Protein AF-A0A2W0A5F1-F1 (afdb_monomer)

Solvent-accessible surface area (backbone atoms only — not comparable to full-atom values): 10431 Å² total; per-residue (Å²): 134,85,87,89,85,78,88,82,83,89,86,82,87,78,82,88,78,88,83,88,77,89,89,82,90,82,82,82,88,82,78,77,85,71,74,79,72,68,76,68,81,79,73,68,88,69,70,81,72,92,57,71,93,71,81,79,64,92,87,72,54,78,44,79,46,75,44,85,76,46,40,54,72,59,46,49,51,53,51,50,53,53,40,72,78,37,83,85,40,39,35,40,36,36,44,32,67,64,31,64,32,66,27,69,85,61,48,44,72,43,50,54,34,28,34,40,36,27,56,62,14,32,41,29,35,70,38,47,82,33,73,62,33,51,30,33,40,43,68,78,50,49,72,65,45,81,42,75,44,45,79,40,46,54,78,20,87,49,51,57,69,38,70,57,117

Foldseek 3Di:
DDDDDDDDDDDDDDDDDDDDDDDDPPPPPPPDPPPPPVVPPPPCPDDPPPDPPDDDPPPADEAEAEDPDLELVVQLVSVVVSCVVPVPHAYEYEYDAQREYEDEADAREAAANYAYDDNQYEDEYPAQPDEEANYEYDAPHYDYHYDDYHYYDNNHPYHNYYYDD

Radius of gyration: 40.27 Å; Cα contacts (8 Å, |Δi|>4): 254; chains: 1; bounding box: 36×110×69 Å

Sequence (165 aa):
MRKFAGAMEQFHSGYIGLRSVSILTMAFALLAATAYAKQGAVRALYTVPNMAFVEQPSGETVITVNDTSGSIATLQTEINNARNANPGNVIVIHLLRGAIYTVSDASLTLSSHECLVAEGAIFQAANSSITVPLITIASGSTNVSVAGGTFDGQGANIQAIYAPS

Mean predicted aligned error: 15.06 Å

Structure (mmCIF, N/CA/C/O backbone):
data_AF-A0A2W0A5F1-F1
#
_entry.id   AF-A0A2W0A5F1-F1
#
loop_
_atom_site.group_PDB
_atom_site.id
_atom_site.type_symbol
_atom_site.label_atom_id
_atom_site.label_alt_id
_atom_site.label_comp_id
_atom_site.label_asym_id
_atom_site.label_entity_id
_atom_site.label_seq_id
_atom_site.pdbx_PDB_ins_code
_atom_site.Cartn_x
_atom_site.Cartn_y
_atom_site.Cartn_z
_atom_site.occupancy
_atom_site.B_iso_or_equiv
_atom_site.auth_seq_id
_atom_site.auth_comp_id
_atom_site.auth_asym_id
_atom_site.auth_atom_id
_atom_site.pdbx_PDB_model_num
ATOM 1 N N . MET A 1 1 ? -7.082 -92.887 -0.732 1.00 41.69 1 MET A N 1
ATOM 2 C CA . MET A 1 1 ? -6.928 -94.283 -0.264 1.00 41.69 1 MET A CA 1
ATOM 3 C C . MET A 1 1 ? -6.902 -94.284 1.262 1.00 41.69 1 MET A C 1
ATOM 5 O O . MET A 1 1 ? -6.118 -93.520 1.792 1.00 41.69 1 MET A O 1
ATOM 9 N N . ARG A 1 2 ? -7.752 -95.120 1.894 1.00 43.00 2 ARG A N 1
ATOM 10 C CA . ARG A 1 2 ? -7.635 -95.768 3.234 1.00 43.00 2 ARG A CA 1
ATOM 11 C C . ARG A 1 2 ? -7.338 -94.841 4.443 1.00 43.00 2 ARG A C 1
ATOM 13 O O . ARG A 1 2 ? -6.259 -94.288 4.517 1.00 43.00 2 ARG A O 1
ATOM 20 N N . LYS A 1 3 ? -8.274 -94.520 5.352 1.00 39.41 3 LYS A N 1
ATOM 21 C CA . LYS A 1 3 ? -9.056 -95.335 6.325 1.00 39.41 3 LYS A CA 1
ATOM 22 C C . LYS A 1 3 ? -8.195 -95.908 7.475 1.00 39.41 3 LYS A C 1
ATOM 24 O O . LYS A 1 3 ? -7.168 -96.510 7.187 1.00 39.41 3 LYS A O 1
ATOM 29 N N . PHE A 1 4 ? -8.753 -95.813 8.697 1.00 40.62 4 PHE A N 1
ATOM 30 C CA . PHE A 1 4 ? -8.398 -96.443 9.996 1.00 40.62 4 PHE A CA 1
ATOM 31 C C . PHE A 1 4 ? -7.372 -95.700 10.879 1.00 40.62 4 PHE A C 1
ATOM 33 O O . PHE A 1 4 ? -6.414 -95.167 10.348 1.00 40.62 4 PHE A O 1
ATOM 40 N N . ALA A 1 5 ? -7.433 -95.673 12.218 1.00 41.44 5 ALA A N 1
ATOM 41 C CA . ALA A 1 5 ? -8.421 -96.006 13.263 1.00 41.44 5 ALA A CA 1
ATOM 42 C C . ALA A 1 5 ? -7.752 -95.775 14.645 1.00 41.44 5 ALA A C 1
ATOM 44 O O . ALA A 1 5 ? -6.527 -95.741 14.714 1.00 41.44 5 ALA A O 1
ATOM 45 N N . GLY A 1 6 ? -8.554 -95.715 15.719 1.00 42.12 6 GLY A N 1
ATOM 46 C CA . GLY A 1 6 ? -8.140 -95.852 17.133 1.00 42.12 6 GLY A CA 1
ATOM 47 C C . GLY A 1 6 ? -8.439 -94.586 17.953 1.00 42.12 6 GLY A C 1
ATOM 48 O O . GLY A 1 6 ? -7.746 -93.599 17.759 1.00 42.12 6 GLY A O 1
ATOM 49 N N . ALA A 1 7 ? -9.475 -94.433 18.798 1.00 39.88 7 ALA A N 1
ATOM 50 C CA . ALA A 1 7 ? -10.151 -95.344 19.746 1.00 39.88 7 ALA A CA 1
ATOM 51 C C . ALA A 1 7 ? -9.135 -96.031 20.683 1.00 39.88 7 ALA A C 1
ATOM 53 O O . ALA A 1 7 ? -8.162 -96.573 20.181 1.00 39.88 7 ALA A O 1
ATOM 54 N N . MET A 1 8 ? -9.250 -96.105 22.010 1.00 36.47 8 MET A N 1
ATOM 55 C CA . MET A 1 8 ? -10.253 -95.781 23.035 1.00 36.47 8 MET A CA 1
ATOM 56 C C . MET A 1 8 ? -9.566 -96.085 24.401 1.00 36.47 8 MET A C 1
ATOM 58 O O . MET A 1 8 ? -8.431 -96.545 24.404 1.00 36.47 8 MET A O 1
ATOM 62 N N . GLU A 1 9 ? -10.285 -95.895 25.513 1.00 39.72 9 GLU A N 1
ATOM 63 C CA . GLU A 1 9 ? -9.985 -96.287 26.914 1.00 39.72 9 GLU A CA 1
ATOM 64 C C . GLU A 1 9 ? -9.225 -95.240 27.744 1.00 39.72 9 GLU A C 1
ATOM 66 O O . GLU A 1 9 ? -8.064 -94.938 27.509 1.00 39.72 9 GLU A O 1
ATOM 71 N N . GLN A 1 10 ? -9.898 -94.473 28.615 1.00 42.69 10 GLN A N 1
ATOM 72 C CA . GLN A 1 10 ? -10.491 -94.846 29.917 1.00 42.69 10 GLN A CA 1
ATOM 73 C C . GLN A 1 10 ? -9.513 -95.566 30.850 1.00 42.69 10 GLN A C 1
ATOM 75 O O . GLN A 1 10 ? -9.202 -96.718 30.610 1.00 42.69 10 GLN A O 1
ATOM 80 N N . PHE A 1 11 ? -9.184 -94.950 31.990 1.00 39.88 11 PHE A N 1
ATOM 81 C CA . PHE A 1 11 ? -9.330 -95.629 33.280 1.00 39.88 11 PHE A CA 1
ATOM 82 C C . PHE A 1 11 ? -9.523 -94.620 34.420 1.00 39.88 11 PHE A C 1
ATOM 84 O O . PHE A 1 11 ? -8.877 -93.578 34.497 1.00 39.88 11 PHE A O 1
ATOM 91 N N . HIS A 1 12 ? -10.508 -94.954 35.246 1.00 38.81 12 HIS A N 1
ATOM 92 C CA . HIS A 1 12 ? -11.002 -94.267 36.432 1.00 38.81 12 HIS A CA 1
ATOM 93 C C . HIS A 1 12 ? -10.091 -94.465 37.654 1.00 38.81 12 HIS A C 1
ATOM 95 O O . HIS A 1 12 ? -9.294 -95.399 37.689 1.00 38.81 12 HIS A O 1
ATOM 101 N N . SER A 1 13 ? -10.439 -93.727 38.719 1.00 38.72 13 SER A N 1
ATOM 102 C CA . SER A 1 13 ? -10.221 -94.072 40.138 1.00 38.72 13 SER A CA 1
ATOM 103 C C . SER A 1 13 ? -8.870 -93.627 40.697 1.00 38.72 13 SER A C 1
ATOM 105 O O . SER A 1 13 ? -7.840 -93.830 40.079 1.00 38.72 13 SER A O 1
ATOM 107 N N . GLY A 1 14 ? -8.746 -93.019 41.869 1.00 39.53 14 GLY A N 1
ATOM 108 C CA . GLY A 1 14 ? -9.660 -92.697 42.956 1.00 39.53 14 GLY A CA 1
ATOM 109 C C . GLY A 1 14 ? -8.851 -91.823 43.931 1.00 39.53 14 GLY A C 1
ATOM 110 O O . GLY A 1 14 ? -7.631 -91.903 43.975 1.00 39.53 14 GLY A O 1
ATOM 111 N N . TYR A 1 15 ? -9.485 -90.829 44.544 1.00 42.62 15 TYR A N 1
ATOM 112 C CA . TYR A 1 15 ? -9.820 -90.836 45.972 1.00 42.62 15 TYR A CA 1
ATOM 113 C C . TYR A 1 15 ? -8.665 -90.568 46.958 1.00 42.62 15 TYR A C 1
ATOM 115 O O . TYR A 1 15 ? -7.728 -91.344 47.056 1.00 42.62 15 TYR A O 1
ATOM 123 N N . ILE A 1 16 ? -8.919 -89.556 47.808 1.00 44.84 16 ILE A N 1
ATOM 124 C CA . ILE A 1 16 ? -8.487 -89.428 49.218 1.00 44.84 16 ILE A CA 1
ATOM 125 C C . ILE A 1 16 ? -6.979 -89.156 49.369 1.00 44.84 16 ILE A C 1
ATOM 127 O O . ILE A 1 16 ? -6.145 -89.935 48.957 1.00 44.84 16 ILE A O 1
ATOM 131 N N . GLY A 1 17 ? -6.496 -88.092 49.989 1.00 37.50 17 GLY A N 1
ATOM 132 C CA . GLY A 1 17 ? -7.069 -87.199 50.971 1.00 37.50 17 GLY A CA 1
ATOM 133 C C . GLY A 1 17 ? -5.921 -86.695 51.852 1.00 37.50 17 GLY A C 1
ATOM 134 O O . GLY A 1 17 ? -4.921 -87.374 52.037 1.00 37.50 17 GLY A O 1
ATOM 135 N N . LEU A 1 18 ? -6.127 -85.510 52.417 1.00 40.75 18 LEU A N 1
ATOM 136 C CA . LEU A 1 18 ? -5.682 -85.130 53.754 1.00 40.75 18 LEU A CA 1
ATOM 137 C C . LEU A 1 18 ? -4.166 -85.139 54.097 1.00 40.75 18 LEU A C 1
ATOM 139 O O . LEU A 1 18 ? -3.581 -86.152 54.455 1.00 40.75 18 LEU A O 1
ATOM 143 N N . ARG A 1 19 ? -3.701 -83.900 54.309 1.00 42.66 19 ARG A N 1
ATOM 144 C CA . ARG A 1 19 ? -2.822 -83.414 55.394 1.00 42.66 19 ARG A CA 1
ATOM 145 C C . ARG A 1 19 ? -1.326 -83.260 55.112 1.00 42.66 19 ARG A C 1
ATOM 147 O O . ARG A 1 19 ? -0.623 -84.206 54.796 1.00 42.66 19 ARG A O 1
ATOM 154 N N . SER A 1 20 ? -0.884 -82.057 55.495 1.00 44.84 20 SER A N 1
ATOM 155 C CA . SER A 1 20 ? 0.442 -81.719 56.025 1.00 44.84 20 SER A CA 1
ATOM 156 C C . SER A 1 20 ? 1.536 -81.466 54.991 1.00 44.84 20 SER A C 1
ATOM 158 O O . SER A 1 20 ? 1.657 -82.195 54.027 1.00 44.84 20 SER A O 1
ATOM 160 N N . VAL A 1 21 ? 2.424 -80.486 55.119 1.00 45.78 21 VAL A N 1
ATOM 161 C CA . VAL A 1 21 ? 2.659 -79.390 56.069 1.00 45.78 21 VAL A CA 1
ATOM 162 C C . VAL A 1 21 ? 3.680 -78.491 55.341 1.00 45.78 21 VAL A C 1
ATOM 164 O O . VAL A 1 21 ? 4.517 -78.993 54.600 1.00 45.78 21 VAL A O 1
ATOM 167 N N . SER A 1 22 ? 3.558 -77.180 55.531 1.00 50.31 22 SER A N 1
ATOM 168 C CA . SER A 1 22 ? 4.592 -76.134 55.520 1.00 50.31 22 SER A CA 1
ATOM 169 C C . SER A 1 22 ? 5.974 -76.417 54.898 1.00 50.31 22 SER A C 1
ATOM 171 O O . SER A 1 22 ? 6.671 -77.323 55.334 1.00 50.31 22 SER A O 1
ATOM 173 N N . ILE A 1 23 ? 6.402 -75.498 54.016 1.00 47.84 23 ILE A N 1
ATOM 174 C CA . ILE A 1 23 ? 7.772 -75.016 53.693 1.00 47.84 23 ILE A CA 1
ATOM 175 C C . ILE A 1 23 ? 7.891 -74.842 52.168 1.00 47.84 23 ILE A C 1
ATOM 177 O O . ILE A 1 23 ? 8.486 -75.650 51.468 1.00 47.84 23 ILE A O 1
ATOM 181 N N . LEU A 1 24 ? 7.307 -73.762 51.639 1.00 38.72 24 LEU A N 1
ATOM 182 C CA . LEU A 1 24 ? 7.824 -73.099 50.430 1.00 38.72 24 LEU A CA 1
ATOM 183 C C . LEU A 1 24 ? 7.332 -71.643 50.343 1.00 38.72 24 LEU A C 1
ATOM 185 O O . LEU A 1 24 ? 6.972 -71.131 49.291 1.00 38.72 24 LEU A O 1
ATOM 189 N N . THR A 1 25 ? 7.284 -70.964 51.486 1.00 46.81 25 THR A N 1
ATOM 190 C CA . THR A 1 25 ? 6.784 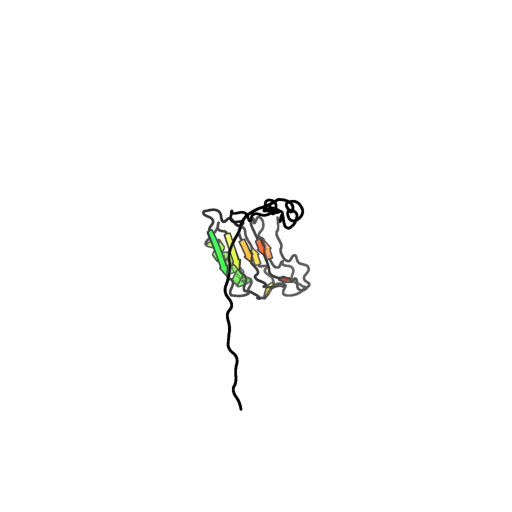-69.592 51.656 1.00 46.81 25 THR A CA 1
ATOM 191 C C . THR A 1 25 ? 7.912 -68.552 51.637 1.00 46.81 25 THR A C 1
ATOM 193 O O . THR A 1 25 ? 7.865 -67.589 52.396 1.00 46.81 25 THR A O 1
ATOM 196 N N . MET A 1 26 ? 8.963 -68.721 50.817 1.00 47.50 26 MET A N 1
ATOM 197 C CA . MET A 1 26 ? 10.095 -67.773 50.867 1.00 47.50 26 MET A CA 1
ATOM 198 C C . MET A 1 26 ? 10.933 -67.580 49.589 1.00 47.50 26 MET A C 1
ATOM 200 O O . MET A 1 26 ? 12.058 -67.103 49.682 1.00 47.50 26 MET A O 1
ATOM 204 N N . ALA A 1 27 ? 10.424 -67.901 48.391 1.00 46.25 27 ALA A N 1
ATOM 205 C CA . ALA A 1 27 ? 11.183 -67.659 47.148 1.00 46.25 27 ALA A CA 1
ATOM 206 C C . ALA A 1 27 ? 10.331 -67.362 45.897 1.00 46.25 27 ALA A C 1
ATOM 208 O O . ALA A 1 27 ? 10.780 -67.576 44.777 1.00 46.25 27 ALA A O 1
ATOM 209 N N . PHE A 1 28 ? 9.106 -66.856 46.064 1.00 42.34 28 PHE A N 1
ATOM 210 C CA . PHE A 1 28 ? 8.275 -66.371 44.946 1.00 42.34 28 PHE A CA 1
ATOM 211 C C . PHE A 1 28 ? 7.586 -65.032 45.264 1.00 42.34 28 PHE A C 1
ATOM 213 O O . PHE A 1 28 ? 6.529 -64.713 44.736 1.00 42.34 28 PHE A O 1
ATOM 220 N N . ALA A 1 29 ? 8.194 -64.236 46.149 1.00 45.91 29 ALA A N 1
ATOM 221 C CA . ALA A 1 29 ? 7.729 -62.897 46.524 1.00 45.91 29 ALA A CA 1
ATOM 222 C C . ALA A 1 29 ? 8.574 -61.773 45.888 1.00 45.91 29 ALA A C 1
ATOM 224 O O . ALA A 1 29 ? 8.565 -60.646 46.373 1.00 45.91 29 ALA A O 1
ATOM 225 N N . LEU A 1 30 ? 9.336 -62.077 44.829 1.00 47.16 30 LEU A N 1
ATOM 226 C CA . LEU A 1 30 ? 10.278 -61.136 44.211 1.00 47.16 30 LEU A CA 1
ATOM 227 C C . LEU A 1 30 ? 10.181 -61.063 42.680 1.00 47.16 30 LEU A C 1
ATOM 229 O O . LEU A 1 30 ? 11.166 -60.763 42.012 1.00 47.16 30 LEU A O 1
ATOM 233 N N . LEU A 1 31 ? 9.003 -61.316 42.104 1.00 46.25 31 LEU A N 1
ATOM 234 C CA . LEU A 1 31 ? 8.738 -60.951 40.714 1.00 46.25 31 LEU A CA 1
ATOM 235 C C . LEU A 1 31 ? 7.537 -60.012 40.627 1.00 46.25 31 LEU A C 1
ATOM 237 O O . LEU A 1 31 ? 6.416 -60.368 40.973 1.00 46.25 31 LEU A O 1
ATOM 241 N N . ALA A 1 32 ? 7.831 -58.827 40.096 1.00 49.28 32 ALA A N 1
ATOM 242 C CA . ALA A 1 32 ? 6.896 -57.834 39.592 1.00 49.28 32 ALA A CA 1
ATOM 243 C C . ALA A 1 32 ? 6.089 -57.051 40.639 1.00 49.28 32 ALA A C 1
ATOM 245 O O . ALA A 1 32 ? 4.894 -56.820 40.484 1.00 49.28 32 ALA A O 1
ATOM 246 N N . ALA A 1 33 ? 6.785 -56.462 41.615 1.00 46.28 33 ALA A N 1
ATOM 247 C CA . ALA A 1 33 ? 6.433 -55.095 41.987 1.00 46.28 33 ALA A CA 1
ATOM 248 C C . ALA A 1 33 ? 6.722 -54.200 40.769 1.00 46.28 33 ALA A C 1
ATOM 250 O O . ALA A 1 33 ? 7.795 -53.610 40.650 1.00 46.28 33 ALA A O 1
ATOM 251 N N . THR A 1 34 ? 5.796 -54.143 39.809 1.00 51.28 34 THR A N 1
ATOM 252 C CA . THR A 1 34 ? 5.788 -53.056 38.834 1.00 51.28 34 THR A CA 1
ATOM 253 C C . THR A 1 34 ? 5.531 -51.796 39.636 1.00 51.28 34 THR A C 1
ATOM 255 O O . THR A 1 34 ? 4.399 -51.513 40.034 1.00 51.28 34 THR A O 1
ATOM 258 N N . ALA A 1 35 ? 6.606 -51.077 39.945 1.00 49.38 35 ALA A N 1
ATOM 259 C CA . ALA A 1 35 ? 6.515 -49.717 40.411 1.00 49.38 35 ALA A CA 1
ATOM 260 C C . ALA A 1 35 ? 5.647 -48.968 39.396 1.00 49.38 35 ALA A C 1
ATOM 262 O O . ALA A 1 35 ? 6.064 -48.722 38.265 1.00 49.38 35 ALA A O 1
ATOM 263 N N . TYR A 1 36 ? 4.424 -48.623 39.795 1.00 46.88 36 TYR A N 1
ATOM 264 C CA . TYR A 1 36 ? 3.717 -47.516 39.182 1.00 46.88 36 TYR A CA 1
ATOM 265 C C . TYR A 1 36 ? 4.550 -46.281 39.508 1.00 46.88 36 TYR A C 1
ATOM 267 O O . TYR A 1 36 ? 4.320 -45.596 40.505 1.00 46.88 36 TYR A O 1
ATOM 275 N N . ALA A 1 37 ? 5.559 -46.009 38.684 1.00 45.22 37 ALA A N 1
ATOM 276 C CA . ALA A 1 37 ? 6.058 -44.665 38.542 1.00 45.22 37 ALA A CA 1
ATOM 277 C C . ALA A 1 37 ? 4.863 -43.869 38.015 1.00 45.22 37 ALA A C 1
ATOM 279 O O . ALA A 1 37 ? 4.587 -43.851 36.818 1.00 45.22 37 ALA A O 1
ATOM 280 N N . LYS A 1 38 ? 4.082 -43.277 38.929 1.00 44.09 38 LYS A N 1
ATOM 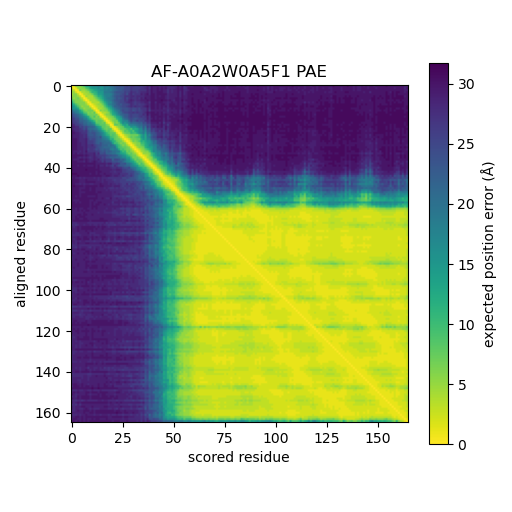281 C CA . LYS A 1 38 ? 3.204 -42.166 38.579 1.00 44.09 38 LYS A CA 1
ATOM 282 C C . LYS A 1 38 ? 4.111 -41.195 37.847 1.00 44.09 38 LYS A C 1
ATOM 284 O O . LYS A 1 38 ? 5.018 -40.639 38.464 1.00 44.09 38 LYS A O 1
ATOM 289 N N . GLN A 1 39 ? 3.908 -41.062 36.540 1.00 49.00 39 GLN A N 1
ATOM 290 C CA . GLN A 1 39 ? 4.516 -40.007 35.754 1.00 49.00 39 GLN A CA 1
ATOM 291 C C . GLN A 1 39 ? 4.228 -38.722 36.526 1.00 49.00 39 GLN A C 1
ATOM 293 O O . GLN A 1 39 ? 3.063 -38.366 36.720 1.00 49.00 39 GLN A O 1
ATOM 298 N N . GLY A 1 40 ? 5.280 -38.156 37.132 1.00 57.25 40 GLY A N 1
ATOM 299 C CA . GLY A 1 40 ? 5.166 -36.992 38.000 1.00 57.25 40 GLY A CA 1
ATOM 300 C C . GLY A 1 40 ? 4.337 -35.948 37.275 1.00 57.25 40 GLY A C 1
ATOM 301 O O . GLY A 1 40 ? 4.481 -35.837 36.058 1.00 57.25 40 GLY A O 1
ATOM 302 N N . ALA A 1 41 ? 3.430 -35.285 38.005 1.00 58.03 41 ALA A N 1
ATOM 303 C CA . ALA A 1 41 ? 2.480 -34.312 37.474 1.00 58.03 41 ALA A CA 1
ATOM 304 C C . ALA A 1 41 ? 3.093 -33.599 36.269 1.00 58.03 41 ALA A C 1
ATOM 306 O O . ALA A 1 41 ? 4.074 -32.869 36.438 1.00 58.03 41 ALA A O 1
ATOM 307 N N . VAL A 1 42 ? 2.586 -33.914 35.069 1.00 57.84 42 VAL A N 1
ATOM 308 C CA . VAL A 1 42 ? 3.037 -33.303 33.822 1.00 57.84 42 VAL A CA 1
ATOM 309 C C . VAL A 1 42 ? 2.813 -31.819 34.031 1.00 57.84 42 VAL A C 1
ATOM 311 O O . VAL A 1 42 ? 1.684 -31.337 33.970 1.00 57.84 42 VAL A O 1
ATOM 314 N N . ARG A 1 43 ? 3.874 -31.103 34.409 1.00 58.16 43 ARG A N 1
ATOM 315 C CA . ARG A 1 43 ? 3.831 -29.658 34.501 1.00 58.16 43 ARG A CA 1
ATOM 316 C C . ARG A 1 43 ? 3.563 -29.228 33.075 1.00 58.16 43 ARG A C 1
ATOM 318 O O . ARG A 1 43 ? 4.432 -29.373 32.221 1.00 58.16 43 ARG A O 1
ATOM 325 N N . ALA A 1 44 ? 2.343 -28.777 32.811 1.00 63.56 44 ALA A N 1
ATOM 326 C CA . ALA A 1 44 ? 2.034 -28.033 31.611 1.00 63.56 44 ALA A CA 1
ATOM 327 C C . ALA A 1 44 ? 2.871 -26.751 31.690 1.00 63.56 44 ALA A C 1
ATOM 329 O O . ALA A 1 44 ? 2.428 -25.733 32.209 1.00 63.56 44 ALA A O 1
ATOM 330 N N . LEU A 1 45 ? 4.137 -26.840 31.267 1.00 66.50 45 LEU A N 1
ATOM 331 C CA . LEU A 1 45 ? 5.066 -25.711 31.201 1.00 66.50 45 LEU A CA 1
ATOM 332 C C . LEU A 1 45 ? 4.581 -24.670 30.184 1.00 66.50 45 LEU A C 1
ATOM 334 O O . LEU A 1 45 ? 5.064 -23.545 30.173 1.00 66.50 45 LEU A O 1
ATOM 338 N N . TYR A 1 46 ? 3.594 -25.046 29.371 1.00 65.38 46 TYR A N 1
ATOM 339 C CA . TYR A 1 46 ? 2.864 -24.170 28.488 1.00 65.38 46 TYR A CA 1
ATOM 340 C C . TYR A 1 46 ? 1.382 -24.553 28.521 1.00 65.38 46 TYR A C 1
ATOM 342 O O . TYR A 1 46 ? 1.006 -25.657 28.126 1.00 65.38 46 TYR A O 1
ATOM 350 N N . THR A 1 47 ? 0.540 -23.654 29.019 1.00 69.94 47 THR A N 1
ATOM 351 C CA . THR A 1 47 ? -0.891 -23.665 28.702 1.00 69.94 47 THR A CA 1
ATOM 352 C C . THR A 1 47 ? -1.096 -22.565 27.679 1.00 69.94 47 THR A C 1
ATOM 354 O O . THR A 1 47 ? -0.679 -21.431 27.907 1.00 69.94 47 THR A O 1
ATOM 357 N N . VAL A 1 48 ? -1.670 -22.912 26.524 1.00 67.81 48 VAL A N 1
ATOM 358 C CA . VAL A 1 48 ? -2.086 -21.908 25.540 1.00 67.81 48 VAL A CA 1
ATOM 359 C C . VAL A 1 48 ? -3.019 -20.945 26.278 1.00 67.81 48 VAL A C 1
ATOM 361 O O . VAL A 1 48 ? -3.990 -21.425 26.874 1.00 67.81 48 VAL A O 1
ATOM 364 N N . PRO A 1 49 ? -2.726 -19.634 26.311 1.00 73.88 49 PRO A N 1
ATOM 365 C CA . PRO A 1 49 ? -3.601 -18.668 26.956 1.00 73.88 49 PRO A CA 1
ATOM 366 C C . PRO A 1 49 ? -5.035 -18.842 26.448 1.00 73.88 49 PRO A C 1
ATOM 368 O O . PRO A 1 49 ? -5.269 -18.909 25.246 1.00 73.88 49 PRO A O 1
ATOM 371 N N . ASN A 1 50 ? -5.998 -18.944 27.364 1.00 73.44 50 ASN A N 1
ATOM 372 C CA . ASN A 1 50 ? -7.424 -19.055 27.035 1.00 73.44 50 ASN A CA 1
ATOM 373 C C . ASN A 1 50 ? -8.068 -17.691 26.728 1.00 73.44 50 ASN A C 1
ATOM 375 O O . ASN A 1 50 ? -9.287 -17.601 26.597 1.00 73.44 50 ASN A O 1
ATOM 379 N N . MET A 1 51 ? -7.252 -16.642 26.641 1.00 68.38 51 MET A N 1
ATOM 380 C CA . MET A 1 51 ? -7.641 -15.336 26.132 1.00 68.38 51 MET A CA 1
ATOM 381 C C . MET A 1 51 ? -7.283 -15.294 24.650 1.00 68.38 51 MET A C 1
ATOM 383 O O . MET A 1 51 ? -6.246 -15.830 24.250 1.00 68.38 51 MET A O 1
ATOM 387 N N . ALA A 1 52 ? -8.123 -14.663 23.832 1.00 61.53 52 ALA A N 1
ATOM 388 C CA . ALA A 1 52 ? -7.754 -14.411 22.450 1.00 61.53 52 ALA A CA 1
ATOM 389 C C . ALA A 1 52 ? -6.458 -13.585 22.446 1.00 61.53 52 ALA A C 1
ATOM 391 O O . ALA A 1 52 ? -6.407 -12.493 23.001 1.00 61.53 52 ALA A O 1
ATOM 392 N N . PHE A 1 53 ? -5.394 -14.129 21.853 1.00 68.75 53 PHE A N 1
ATOM 393 C CA . PHE A 1 53 ? -4.122 -13.422 21.666 1.00 68.75 53 PHE A CA 1
ATOM 394 C C . PHE A 1 53 ? -4.292 -12.150 20.813 1.00 68.75 53 PHE A C 1
ATOM 396 O O . PHE A 1 53 ? -3.462 -11.248 20.863 1.00 68.75 53 PHE A O 1
ATOM 403 N N . VAL A 1 54 ? -5.386 -12.088 20.048 1.00 72.12 54 VAL A N 1
ATOM 404 C CA . VAL A 1 54 ? -5.811 -10.947 19.244 1.00 72.12 54 VAL A CA 1
ATOM 405 C C . VAL A 1 54 ? -7.120 -10.424 19.826 1.00 72.12 54 VAL A C 1
ATOM 407 O O . VAL A 1 54 ? -8.122 -11.139 19.841 1.00 72.12 54 VAL A O 1
ATOM 410 N N . GLU A 1 55 ? -7.101 -9.188 20.309 1.00 73.75 55 GLU A N 1
ATOM 411 C CA . GLU A 1 55 ? -8.283 -8.465 20.771 1.00 73.75 55 GLU A CA 1
ATOM 412 C C . GLU A 1 55 ? -8.679 -7.436 19.709 1.00 73.75 55 GLU A C 1
ATOM 414 O O . GLU A 1 55 ? -7.830 -6.693 19.223 1.00 73.75 55 GLU A O 1
ATOM 419 N N . GLN A 1 56 ? -9.968 -7.389 19.370 1.00 77.12 56 GLN A N 1
ATOM 420 C CA . GLN A 1 56 ? -10.576 -6.240 18.704 1.00 77.12 56 GLN A CA 1
ATOM 421 C C . GLN A 1 56 ? -11.485 -5.569 19.740 1.00 77.12 56 GLN A C 1
ATOM 423 O O . GLN A 1 56 ? -12.528 -6.143 20.078 1.00 77.12 56 GLN A O 1
ATOM 428 N N . PRO A 1 57 ? -11.091 -4.412 20.301 1.00 78.00 57 PRO A N 1
ATOM 429 C CA . PRO A 1 57 ? -11.902 -3.683 21.260 1.00 78.00 57 PRO A CA 1
ATOM 430 C C . PRO A 1 57 ? -13.345 -3.493 20.782 1.00 78.00 57 PRO A C 1
ATOM 432 O O . PRO A 1 57 ? -13.619 -3.152 19.630 1.00 78.00 57 PRO A O 1
ATOM 435 N N . SER A 1 58 ? -14.294 -3.693 21.697 1.00 77.88 58 SER A N 1
ATOM 436 C CA . SER A 1 58 ? -15.717 -3.454 21.446 1.00 77.88 58 SER A CA 1
ATOM 437 C C . SER A 1 58 ? -15.945 -2.040 20.896 1.00 77.88 58 SER A C 1
ATOM 439 O O . SER A 1 58 ? -15.655 -1.058 21.578 1.00 77.88 58 SER A O 1
ATOM 441 N N . GLY A 1 59 ? -16.536 -1.941 19.703 1.00 79.00 59 GLY A N 1
ATOM 442 C CA . GLY A 1 59 ? -16.837 -0.669 19.036 1.00 79.00 59 GLY A CA 1
ATOM 443 C C . GLY A 1 59 ? -15.824 -0.261 17.964 1.00 79.00 59 GLY A C 1
ATOM 444 O O . GLY A 1 59 ? -16.107 0.658 17.197 1.00 79.00 59 GLY A O 1
ATOM 445 N N . GLU A 1 60 ? -14.691 -0.959 17.844 1.00 84.25 60 GLU A N 1
ATOM 446 C CA . GLU A 1 60 ? -13.788 -0.789 16.709 1.00 84.25 60 GLU A CA 1
ATOM 447 C C . GLU A 1 60 ? -14.412 -1.390 15.445 1.00 84.25 60 GLU A C 1
ATOM 449 O O . GLU A 1 60 ? -14.765 -2.573 15.394 1.00 84.25 60 GLU A O 1
ATOM 454 N N . THR A 1 61 ? -14.558 -0.556 14.418 1.00 92.50 61 THR A N 1
ATOM 455 C CA . THR A 1 61 ? -15.029 -0.976 13.097 1.00 92.50 61 THR A CA 1
ATOM 456 C C . THR A 1 61 ? -13.841 -1.056 12.153 1.00 92.50 61 THR A C 1
ATOM 458 O O . THR A 1 61 ? -13.096 -0.087 12.007 1.00 92.50 61 THR A O 1
ATOM 461 N N . VAL A 1 62 ? -13.688 -2.204 11.495 1.00 95.25 62 VAL A N 1
ATOM 462 C CA . VAL A 1 62 ? -12.645 -2.445 10.497 1.00 95.25 62 VAL A CA 1
ATOM 463 C C . VAL A 1 62 ? -13.256 -2.354 9.105 1.00 95.25 62 VAL A C 1
ATOM 465 O O . VAL A 1 62 ? -14.273 -2.985 8.819 1.00 95.25 62 VAL A O 1
ATOM 468 N N . ILE A 1 63 ? -12.627 -1.568 8.240 1.00 97.88 63 ILE A N 1
ATOM 469 C CA . ILE A 1 63 ? -12.979 -1.428 6.830 1.00 97.88 63 ILE A CA 1
ATOM 470 C C . ILE A 1 63 ? -11.935 -2.162 6.004 1.00 97.88 63 ILE A C 1
ATOM 472 O O . ILE A 1 63 ? -10.741 -1.951 6.188 1.00 97.88 63 ILE A O 1
ATOM 476 N N . THR A 1 64 ? -12.373 -3.006 5.077 1.00 98.12 64 THR A N 1
ATOM 477 C CA . THR A 1 64 ? -11.465 -3.734 4.189 1.00 98.12 64 THR A CA 1
ATOM 478 C C . THR A 1 64 ? -11.501 -3.133 2.790 1.00 98.12 64 THR A C 1
ATOM 480 O O . THR A 1 64 ? -12.566 -3.035 2.183 1.00 98.12 64 THR A O 1
ATOM 483 N N . VAL A 1 65 ? -10.331 -2.778 2.266 1.00 98.50 65 VAL A N 1
ATOM 484 C CA . VAL A 1 65 ? -10.107 -2.465 0.851 1.00 98.50 65 VAL A CA 1
ATOM 485 C C . VAL A 1 65 ? -9.406 -3.669 0.232 1.00 98.50 65 VAL A C 1
ATOM 487 O O . VAL A 1 65 ? -8.326 -4.040 0.679 1.00 98.50 65 VAL A O 1
ATOM 490 N N . ASN A 1 66 ? -10.024 -4.298 -0.766 1.00 98.19 66 ASN A N 1
ATOM 491 C CA . ASN A 1 66 ? -9.415 -5.391 -1.523 1.00 98.19 66 ASN A CA 1
ATOM 492 C C . ASN A 1 66 ? -9.080 -4.873 -2.916 1.00 98.19 66 ASN A C 1
ATOM 494 O O . ASN A 1 66 ? -9.992 -4.700 -3.727 1.00 98.19 66 ASN A O 1
ATOM 498 N N . ASP A 1 67 ? -7.800 -4.627 -3.186 1.00 97.81 67 ASP A N 1
ATOM 499 C CA . ASP A 1 67 ? -7.388 -4.175 -4.508 1.00 97.81 67 ASP A CA 1
ATOM 500 C C . ASP A 1 67 ? -7.623 -5.276 -5.545 1.00 97.81 67 ASP A C 1
ATOM 502 O O . ASP A 1 67 ? -7.288 -6.447 -5.355 1.00 97.81 67 ASP A O 1
ATOM 506 N N . THR A 1 68 ? -8.164 -4.872 -6.685 1.00 96.62 68 THR A N 1
ATOM 507 C CA . THR A 1 68 ? -8.356 -5.744 -7.851 1.00 96.62 68 THR A CA 1
ATOM 508 C C . THR A 1 68 ? -7.610 -5.240 -9.081 1.00 96.62 68 THR A C 1
ATOM 510 O O . THR A 1 68 ? -7.626 -5.892 -10.124 1.00 96.62 68 THR A O 1
ATOM 513 N N . SER A 1 69 ? -6.943 -4.090 -8.967 1.00 96.62 69 SER A N 1
ATOM 514 C CA . SER A 1 69 ? -6.351 -3.375 -10.090 1.00 96.62 69 SER A CA 1
ATOM 515 C C . SER A 1 69 ? -4.869 -3.678 -10.299 1.00 96.62 69 SER A C 1
ATOM 517 O O . SER A 1 69 ? -4.415 -3.678 -11.443 1.00 96.62 69 SER A O 1
ATOM 519 N N . GLY A 1 70 ? -4.101 -3.898 -9.224 1.00 95.94 70 GLY A N 1
ATOM 520 C CA . GLY A 1 70 ? -2.639 -3.953 -9.296 1.00 95.94 70 GLY A CA 1
ATOM 521 C C . GLY A 1 70 ? -1.991 -2.600 -9.629 1.00 95.94 70 GLY A C 1
ATOM 522 O O . GLY A 1 70 ? -0.845 -2.560 -10.066 1.00 95.94 70 GLY A O 1
ATOM 523 N N . SER A 1 71 ? -2.721 -1.490 -9.473 1.00 97.12 71 SER A N 1
ATOM 524 C CA . SER A 1 71 ? -2.289 -0.139 -9.844 1.00 97.12 71 SER A CA 1
ATOM 525 C C . SER A 1 71 ? -2.233 0.772 -8.625 1.00 97.12 71 SER A C 1
ATOM 527 O O . SER A 1 71 ? -3.201 0.875 -7.875 1.00 97.12 71 SER A O 1
ATOM 529 N N . ILE A 1 72 ? -1.130 1.508 -8.465 1.00 98.12 72 ILE A N 1
ATOM 530 C CA . ILE A 1 72 ? -0.951 2.450 -7.348 1.00 98.12 72 ILE A CA 1
ATOM 531 C C . ILE A 1 72 ? -2.009 3.555 -7.375 1.00 98.12 72 ILE A C 1
ATOM 533 O O . ILE A 1 72 ? -2.599 3.862 -6.345 1.00 98.12 72 ILE A O 1
ATOM 537 N N . ALA A 1 73 ? -2.283 4.138 -8.545 1.00 97.94 73 ALA A N 1
ATOM 538 C CA . ALA A 1 73 ? -3.228 5.250 -8.662 1.00 97.94 73 ALA A CA 1
ATOM 539 C C . ALA A 1 73 ? -4.672 4.823 -8.343 1.00 97.94 73 ALA A C 1
ATOM 541 O O . ALA A 1 73 ? -5.407 5.541 -7.656 1.00 97.94 73 ALA A O 1
ATOM 542 N N . THR A 1 74 ? -5.070 3.638 -8.816 1.00 98.19 74 THR A N 1
ATOM 543 C CA . THR A 1 74 ? -6.400 3.084 -8.542 1.00 98.19 74 THR A CA 1
ATOM 544 C C . THR A 1 74 ? -6.530 2.720 -7.068 1.00 98.19 74 THR A C 1
ATOM 546 O O . THR A 1 74 ? -7.464 3.181 -6.417 1.00 98.19 74 THR A O 1
ATOM 549 N N . LEU A 1 75 ? -5.546 2.009 -6.513 1.00 98.44 75 LEU A N 1
ATOM 550 C CA . LEU A 1 75 ? -5.516 1.656 -5.097 1.00 98.44 75 LEU A CA 1
ATOM 551 C C . LEU A 1 75 ? -5.555 2.891 -4.188 1.00 98.44 75 LEU A C 1
ATOM 553 O O . LEU A 1 75 ? -6.330 2.931 -3.236 1.00 98.44 75 LEU A O 1
ATOM 557 N N . GLN A 1 76 ? -4.777 3.935 -4.492 1.00 98.62 76 GLN A N 1
ATOM 558 C CA . GLN A 1 76 ? -4.805 5.173 -3.710 1.00 98.62 76 GLN A CA 1
ATOM 559 C C . GLN A 1 76 ? -6.198 5.813 -3.722 1.00 98.62 76 GLN A C 1
ATOM 561 O O . GLN A 1 76 ? -6.652 6.329 -2.703 1.00 98.62 76 GLN A O 1
ATOM 566 N N . THR A 1 77 ? -6.896 5.763 -4.858 1.00 98.62 77 THR A N 1
ATOM 567 C CA . THR A 1 77 ? -8.272 6.264 -4.962 1.00 98.62 77 THR A CA 1
ATOM 568 C C . THR A 1 77 ? -9.222 5.460 -4.074 1.00 98.62 77 THR A C 1
ATOM 570 O O . THR A 1 77 ? -10.039 6.046 -3.364 1.00 98.62 77 THR A O 1
ATOM 57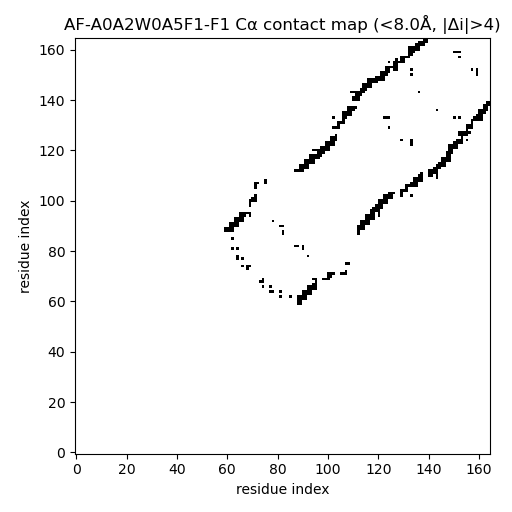3 N N . GLU A 1 78 ? -9.100 4.132 -4.062 1.00 98.62 78 GLU A N 1
ATOM 574 C CA . GLU A 1 78 ? -9.909 3.250 -3.211 1.00 98.62 78 GLU A CA 1
ATOM 575 C C . GLU A 1 78 ? -9.655 3.493 -1.717 1.00 98.62 78 GLU A C 1
ATOM 577 O O . GLU A 1 78 ? -10.611 3.627 -0.950 1.00 98.62 78 GLU A O 1
ATOM 582 N N . ILE A 1 79 ? -8.389 3.646 -1.315 1.00 98.56 79 ILE A N 1
ATOM 583 C CA . ILE A 1 79 ? -7.999 3.989 0.062 1.00 98.56 79 ILE A CA 1
ATOM 584 C C . ILE A 1 79 ? -8.594 5.338 0.465 1.00 98.56 79 ILE A C 1
ATOM 586 O O . ILE A 1 79 ? -9.254 5.442 1.500 1.00 98.56 79 ILE A O 1
ATOM 590 N N . ASN A 1 80 ? -8.425 6.364 -0.372 1.00 98.50 80 ASN A N 1
ATOM 591 C CA . ASN A 1 80 ? -8.940 7.703 -0.093 1.00 98.50 80 ASN A CA 1
ATOM 592 C C . ASN A 1 80 ? -10.467 7.695 0.054 1.00 98.50 80 ASN A C 1
ATOM 594 O O . ASN A 1 80 ? -11.007 8.317 0.967 1.00 98.50 80 ASN A O 1
ATOM 598 N N . ASN A 1 81 ? -11.174 6.957 -0.805 1.00 98.50 81 ASN A N 1
ATOM 599 C CA . ASN A 1 81 ? -12.625 6.808 -0.712 1.00 98.50 81 ASN A CA 1
ATOM 600 C C . ASN A 1 81 ? -13.042 6.097 0.584 1.00 98.50 81 ASN A C 1
ATOM 602 O O . ASN A 1 81 ? -13.965 6.555 1.261 1.00 98.50 81 ASN A O 1
ATOM 606 N N . ALA A 1 82 ? -12.343 5.024 0.965 1.00 98.44 82 ALA A N 1
ATOM 607 C CA . ALA A 1 82 ? -12.596 4.309 2.212 1.00 98.44 82 ALA A CA 1
ATOM 608 C C . ALA A 1 82 ? -12.364 5.201 3.443 1.00 98.44 82 ALA A C 1
ATOM 610 O O . ALA A 1 82 ? -13.209 5.227 4.342 1.00 98.44 82 ALA A O 1
ATOM 611 N N . ARG A 1 83 ? -11.274 5.981 3.461 1.00 97.81 83 ARG A N 1
ATOM 612 C CA . ARG A 1 83 ? -10.953 6.935 4.533 1.00 97.81 83 ARG A CA 1
ATOM 613 C C . ARG A 1 83 ? -11.959 8.076 4.617 1.00 97.81 83 ARG A C 1
ATOM 615 O O . ARG A 1 83 ? -12.416 8.385 5.713 1.00 97.81 83 ARG A O 1
ATOM 622 N N . ASN A 1 84 ? -12.363 8.646 3.485 1.00 98.06 84 ASN A N 1
ATOM 623 C CA . ASN A 1 84 ? -13.371 9.708 3.444 1.00 98.06 84 ASN A CA 1
ATOM 624 C C . ASN A 1 84 ? -14.728 9.239 3.988 1.00 98.06 84 ASN A C 1
ATOM 626 O O . ASN A 1 84 ? -15.398 9.986 4.696 1.00 98.06 84 ASN A O 1
ATOM 630 N N . ALA A 1 85 ? -15.122 7.999 3.691 1.00 97.88 85 ALA A N 1
ATOM 631 C CA . ALA A 1 85 ? -16.352 7.417 4.219 1.00 97.88 85 ALA A CA 1
ATOM 632 C C . ALA A 1 85 ? -16.241 7.006 5.701 1.00 97.88 85 ALA A C 1
ATOM 634 O O . ALA A 1 85 ? -17.260 6.909 6.381 1.00 97.88 85 ALA A O 1
ATOM 635 N N . ASN A 1 86 ? -15.024 6.768 6.208 1.00 97.06 86 ASN A N 1
ATOM 636 C CA . ASN A 1 86 ? -14.780 6.214 7.542 1.00 97.06 86 ASN A CA 1
ATOM 637 C C . ASN A 1 86 ? -13.597 6.918 8.251 1.00 97.06 86 ASN A C 1
ATOM 639 O O . ASN A 1 86 ? -12.539 6.314 8.456 1.00 97.06 86 ASN A O 1
ATOM 643 N N . PRO A 1 87 ? -13.739 8.193 8.659 1.00 94.56 87 PRO A N 1
ATOM 644 C CA . PRO A 1 87 ? -12.615 9.035 9.088 1.00 94.56 87 PRO A CA 1
ATOM 645 C C . PRO A 1 87 ? -11.893 8.591 10.374 1.00 94.56 87 PRO A C 1
ATOM 647 O O . PRO A 1 87 ? -10.775 9.037 10.606 1.00 94.56 87 PRO A O 1
ATOM 650 N N . GLY A 1 88 ? -12.484 7.716 11.195 1.00 92.31 88 GLY A N 1
ATOM 651 C CA . GLY A 1 88 ? -11.887 7.235 12.454 1.00 92.31 88 GLY A CA 1
ATOM 652 C C . GLY A 1 88 ? -11.675 5.722 12.542 1.00 92.31 88 GLY A C 1
ATOM 653 O O . GLY A 1 88 ? -11.211 5.238 13.567 1.00 92.31 88 GLY A O 1
ATOM 654 N N . ASN A 1 89 ? -12.028 4.973 11.497 1.00 96.19 89 ASN A N 1
ATOM 655 C CA . ASN A 1 89 ? -11.991 3.511 11.533 1.00 96.19 89 ASN A CA 1
ATOM 656 C C . ASN A 1 89 ? -10.627 2.978 11.084 1.00 96.19 89 ASN A C 1
ATOM 658 O O . ASN A 1 89 ? -9.916 3.636 10.314 1.00 96.19 89 ASN A O 1
ATOM 662 N N . VAL A 1 90 ? -10.294 1.757 11.503 1.00 96.81 90 VAL A N 1
ATOM 663 C CA . VAL A 1 90 ? -9.145 1.035 10.949 1.00 96.81 90 VAL A CA 1
ATOM 664 C C . VAL A 1 90 ? -9.470 0.595 9.530 1.00 96.81 90 VAL A C 1
ATOM 666 O O . VAL A 1 90 ? -10.542 0.046 9.272 1.00 96.81 90 VAL A O 1
ATOM 669 N N . ILE A 1 91 ? -8.538 0.829 8.611 1.00 98.50 91 ILE A N 1
ATOM 670 C CA . ILE A 1 91 ? -8.639 0.374 7.226 1.00 98.50 91 ILE A CA 1
ATOM 671 C C . ILE A 1 91 ? -7.561 -0.676 6.991 1.00 98.50 91 ILE A C 1
ATOM 673 O O . ILE A 1 91 ? -6.374 -0.394 7.126 1.00 98.50 91 ILE A O 1
ATOM 677 N N . VAL A 1 92 ? -7.974 -1.883 6.624 1.00 98.31 92 VAL A N 1
ATOM 678 C CA . VAL A 1 92 ? -7.079 -2.960 6.200 1.00 98.31 92 VAL A CA 1
ATOM 679 C C . VAL A 1 92 ? -7.117 -3.043 4.681 1.00 98.31 92 VAL A C 1
ATOM 681 O O . VAL A 1 92 ? -8.178 -3.204 4.083 1.00 98.31 92 VAL A O 1
ATOM 684 N N . ILE A 1 93 ? -5.954 -2.916 4.058 1.00 98.69 93 ILE A N 1
ATOM 685 C CA . ILE A 1 93 ? -5.773 -2.829 2.614 1.00 98.69 93 ILE A CA 1
ATOM 686 C C . ILE A 1 93 ? -5.077 -4.108 2.163 1.00 98.69 93 ILE A C 1
ATOM 688 O O . ILE A 1 93 ? -3.907 -4.317 2.476 1.00 98.69 93 ILE A O 1
ATOM 692 N N . HIS A 1 94 ? -5.780 -4.959 1.428 1.00 98.44 94 HIS A N 1
ATOM 693 C CA . HIS A 1 94 ? -5.223 -6.160 0.818 1.00 98.44 94 HIS A CA 1
ATOM 694 C C . HIS A 1 94 ? -4.812 -5.855 -0.616 1.00 98.44 94 HIS A C 1
ATOM 696 O O . HIS A 1 94 ? -5.633 -5.424 -1.428 1.00 98.44 94 HIS A O 1
ATOM 702 N N . LEU A 1 95 ? -3.537 -6.078 -0.924 1.00 98.19 95 LEU A N 1
ATOM 703 C CA . LEU A 1 95 ? -3.045 -5.961 -2.290 1.00 98.19 95 LEU A CA 1
ATOM 704 C C . LEU A 1 95 ? -3.464 -7.158 -3.133 1.00 98.19 95 LEU A C 1
ATOM 706 O O . LEU A 1 95 ? -3.595 -8.277 -2.637 1.00 98.19 95 LEU A O 1
ATOM 710 N N . LEU A 1 96 ? -3.578 -6.932 -4.438 1.00 97.94 96 LEU A N 1
ATOM 711 C CA . LEU A 1 96 ? -3.792 -7.989 -5.407 1.00 97.94 96 LEU A CA 1
ATOM 712 C C . LEU A 1 96 ? -2.606 -8.962 -5.367 1.00 97.94 96 LEU A C 1
ATOM 714 O O . LEU A 1 96 ? -1.474 -8.631 -5.730 1.00 97.94 96 LEU A O 1
ATOM 718 N N . ARG A 1 97 ? -2.881 -10.188 -4.922 1.00 96.12 97 ARG A N 1
ATOM 719 C CA . ARG A 1 97 ? -1.878 -11.234 -4.720 1.00 96.12 97 ARG A CA 1
ATOM 720 C C . ARG A 1 97 ? -1.003 -11.448 -5.959 1.00 96.12 97 ARG A C 1
ATOM 722 O O . ARG A 1 97 ? -1.497 -11.828 -7.020 1.00 96.12 97 ARG A O 1
ATOM 729 N N . GLY A 1 98 ? 0.309 -11.287 -5.789 1.00 94.38 98 GLY A N 1
ATOM 730 C CA . GLY A 1 98 ? 1.307 -11.505 -6.843 1.00 94.38 98 GLY A CA 1
ATOM 731 C C . GLY A 1 98 ? 1.371 -10.417 -7.922 1.00 94.38 98 GLY A C 1
ATOM 732 O O . GLY A 1 98 ? 2.083 -10.602 -8.907 1.00 94.38 98 GLY A O 1
ATOM 733 N N . ALA A 1 99 ? 0.655 -9.300 -7.764 1.00 97.88 99 ALA A N 1
ATOM 734 C CA . ALA A 1 99 ? 0.770 -8.157 -8.664 1.00 97.88 99 ALA A CA 1
ATOM 735 C C . ALA A 1 99 ? 2.094 -7.397 -8.467 1.00 97.88 99 ALA A C 1
ATOM 737 O O . ALA A 1 99 ? 2.733 -7.486 -7.414 1.00 97.88 99 ALA A O 1
ATOM 738 N N . ILE A 1 100 ? 2.485 -6.623 -9.484 1.00 98.12 100 ILE A N 1
ATOM 739 C CA . ILE A 1 100 ? 3.613 -5.688 -9.421 1.00 98.12 100 ILE A CA 1
ATOM 740 C C . ILE A 1 100 ? 3.058 -4.264 -9.462 1.00 98.12 100 ILE A C 1
ATOM 742 O O . ILE A 1 100 ? 2.483 -3.845 -10.462 1.00 98.12 100 ILE A O 1
ATOM 746 N N . TYR A 1 101 ? 3.271 -3.523 -8.382 1.00 98.38 101 TYR A N 1
ATOM 747 C CA . TYR A 1 101 ? 2.924 -2.116 -8.240 1.00 98.38 101 TYR A CA 1
ATOM 748 C C . TYR A 1 101 ? 4.139 -1.270 -8.616 1.00 98.38 101 TYR A C 1
ATOM 750 O O . TYR A 1 101 ? 5.052 -1.070 -7.810 1.00 98.38 101 TYR A O 1
ATOM 758 N N . THR A 1 102 ? 4.167 -0.798 -9.862 1.00 98.31 102 THR A N 1
ATOM 759 C CA . THR A 1 102 ? 5.277 0.009 -10.377 1.00 98.31 102 THR A CA 1
ATOM 760 C C . THR A 1 102 ? 5.142 1.478 -9.969 1.00 98.31 102 THR A C 1
ATOM 762 O O . THR A 1 102 ? 4.190 2.158 -10.346 1.00 98.31 102 THR A O 1
ATOM 765 N N . VAL A 1 103 ? 6.133 1.981 -9.238 1.00 98.25 103 VAL A N 1
ATOM 766 C CA . VAL A 1 103 ? 6.262 3.366 -8.773 1.00 98.25 103 VAL A CA 1
ATOM 767 C C . VAL A 1 103 ? 7.101 4.145 -9.778 1.00 98.25 103 VAL A C 1
ATOM 769 O O . VAL A 1 103 ? 8.284 3.853 -9.950 1.00 98.25 103 VAL A O 1
ATOM 772 N N . SER A 1 104 ? 6.504 5.136 -10.440 1.00 96.88 104 SER A N 1
ATOM 773 C CA . SER A 1 104 ? 7.218 6.005 -11.390 1.00 96.88 104 SER A CA 1
ATOM 774 C C . SER A 1 104 ? 7.494 7.385 -10.797 1.00 96.88 104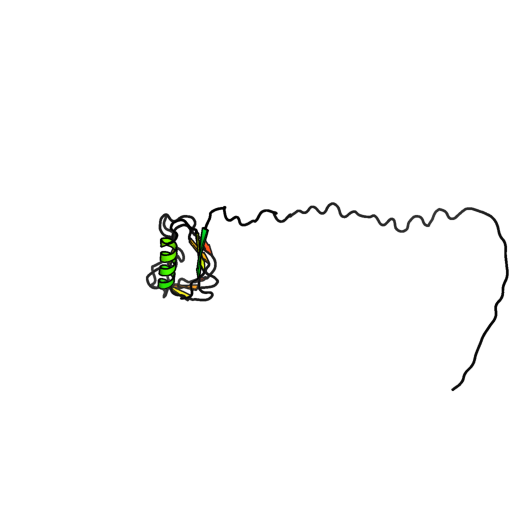 SER A C 1
ATOM 776 O O . SER A 1 104 ? 8.630 7.831 -10.753 1.00 96.88 104 SER A O 1
ATOM 778 N N . ASP A 1 105 ? 6.465 8.057 -10.303 1.00 94.88 105 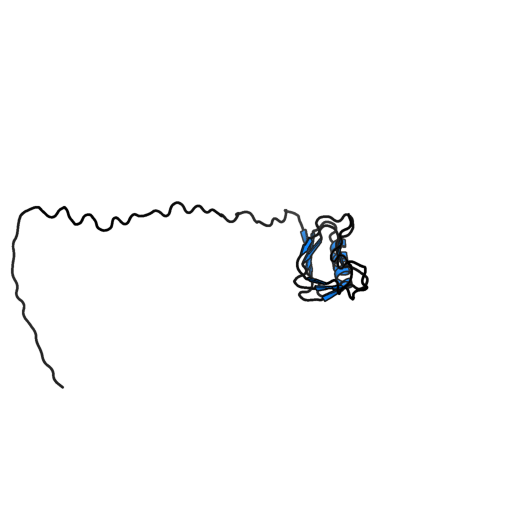ASP A N 1
ATOM 779 C CA . ASP A 1 105 ? 6.533 9.437 -9.809 1.00 94.88 105 ASP A CA 1
ATOM 780 C C . ASP A 1 105 ? 5.699 9.659 -8.539 1.00 94.88 105 ASP A C 1
ATOM 782 O O . ASP A 1 105 ? 5.929 10.627 -7.816 1.00 94.88 105 ASP A O 1
ATOM 786 N N . ALA A 1 106 ? 4.777 8.743 -8.233 1.00 96.12 106 ALA A N 1
ATOM 787 C CA . ALA A 1 106 ? 3.933 8.779 -7.048 1.00 96.12 106 ALA A CA 1
ATOM 788 C C . ALA A 1 106 ? 4.050 7.488 -6.226 1.00 96.12 106 ALA A C 1
ATOM 790 O O . ALA A 1 106 ? 3.839 6.383 -6.732 1.00 96.12 106 ALA A O 1
ATOM 791 N N . SER A 1 107 ? 4.352 7.646 -4.938 1.00 98.12 107 SER A N 1
ATOM 792 C CA . SER A 1 107 ? 4.289 6.578 -3.938 1.00 98.12 107 SER A CA 1
ATOM 793 C C . SER A 1 107 ? 2.844 6.238 -3.576 1.00 98.12 107 SER A C 1
ATOM 795 O O . SER A 1 107 ? 1.966 7.102 -3.626 1.00 98.12 107 SER A O 1
ATOM 797 N N . LEU A 1 108 ? 2.615 5.022 -3.075 1.00 98.50 108 LEU A N 1
ATOM 798 C CA . LEU A 1 108 ? 1.409 4.752 -2.292 1.00 98.50 108 LEU A CA 1
ATOM 799 C C . LEU A 1 108 ? 1.517 5.497 -0.954 1.00 98.50 108 LEU A C 1
ATOM 801 O O . LEU A 1 108 ? 2.510 5.347 -0.244 1.00 98.50 108 LEU A O 1
ATOM 805 N N . THR A 1 109 ? 0.520 6.304 -0.609 1.00 98.50 109 THR A N 1
ATOM 806 C CA . THR A 1 109 ? 0.483 7.067 0.641 1.00 98.50 109 THR A CA 1
ATOM 807 C C . THR A 1 109 ? -0.482 6.429 1.626 1.00 98.50 109 THR A C 1
ATOM 809 O O . THR A 1 109 ? -1.668 6.296 1.327 1.00 98.50 109 THR A O 1
ATOM 812 N N . LEU A 1 110 ? 0.031 6.079 2.804 1.00 98.50 110 LEU A N 1
ATOM 813 C CA . LEU A 1 110 ? -0.748 5.567 3.926 1.00 98.50 110 LEU A CA 1
ATOM 814 C C . LEU A 1 110 ? -0.930 6.649 4.995 1.00 98.50 110 LEU A C 1
ATOM 816 O O . LEU A 1 110 ? 0.014 7.373 5.319 1.00 98.50 110 LEU A O 1
ATOM 820 N N . SER A 1 111 ? -2.131 6.746 5.552 1.00 97.88 111 SER A N 1
ATOM 821 C CA . SER A 1 111 ? -2.495 7.659 6.640 1.00 97.88 111 SER A CA 1
ATOM 822 C C . SER A 1 111 ? -2.721 6.914 7.962 1.00 97.88 111 SER A C 1
ATOM 824 O O . SER A 1 111 ? -2.508 5.706 8.055 1.00 97.88 111 SER A O 1
ATOM 826 N N . SER A 1 112 ? -3.118 7.628 9.021 1.00 97.25 112 SER A N 1
ATOM 827 C CA . SER A 1 112 ? -3.329 7.013 10.340 1.00 97.25 112 SER A CA 1
ATOM 828 C C . SER A 1 112 ? -4.359 5.881 10.294 1.00 97.25 112 SER A C 1
ATOM 830 O O . SER A 1 112 ? -5.362 5.986 9.590 1.00 97.25 112 SER A O 1
ATOM 832 N N . HIS A 1 113 ? -4.164 4.848 11.119 1.00 97.31 113 HIS A N 1
ATOM 833 C CA . HIS A 1 113 ? -5.066 3.691 11.232 1.00 97.31 113 HIS A CA 1
ATOM 834 C C . HIS A 1 113 ? -5.221 2.890 9.927 1.00 97.31 113 HIS A C 1
ATOM 836 O O . HIS A 1 113 ? -6.284 2.323 9.663 1.00 97.31 113 HIS A O 1
ATOM 842 N N . GLU A 1 114 ? -4.183 2.858 9.091 1.00 98.50 114 GLU A N 1
ATOM 843 C CA . GLU A 1 114 ? -4.151 2.065 7.862 1.00 98.50 114 GLU A CA 1
ATOM 844 C C . GLU A 1 114 ? -3.160 0.904 7.982 1.00 98.50 114 GLU A C 1
ATOM 846 O O . GLU A 1 114 ? -2.018 1.056 8.418 1.00 98.50 114 GLU A O 1
ATOM 851 N N . CYS A 1 115 ? -3.617 -0.282 7.596 1.00 98.25 115 CYS A N 1
ATOM 852 C CA . CYS A 1 115 ? -2.862 -1.525 7.636 1.00 98.25 115 CYS A CA 1
ATOM 853 C C . CYS A 1 115 ? -2.758 -2.092 6.224 1.00 98.25 115 CYS A C 1
ATOM 855 O O . CYS A 1 115 ? -3.735 -2.614 5.695 1.00 98.25 115 CYS A O 1
ATOM 857 N N . LEU A 1 116 ? -1.578 -2.020 5.620 1.00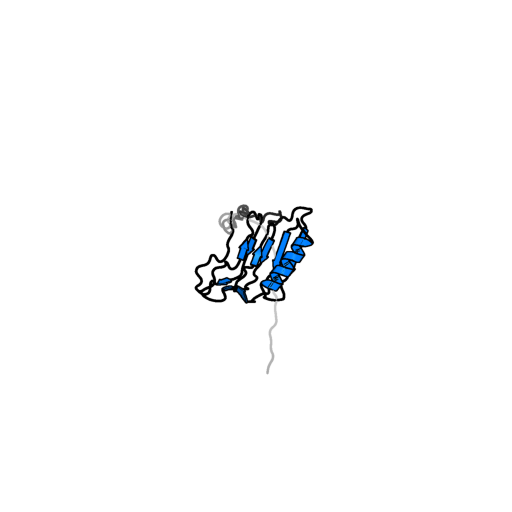 98.56 116 LEU A N 1
ATOM 858 C CA . LEU A 1 116 ? -1.312 -2.607 4.316 1.00 98.56 116 LEU A CA 1
ATOM 859 C C . LEU A 1 116 ? -0.856 -4.062 4.458 1.00 98.56 116 LEU A C 1
ATOM 861 O O . LEU A 1 116 ? 0.147 -4.349 5.113 1.00 98.56 116 LEU A O 1
ATOM 865 N N . VAL A 1 117 ? -1.560 -4.970 3.790 1.00 98.12 117 VAL A N 1
ATOM 866 C CA . VAL A 1 117 ? -1.243 -6.394 3.688 1.00 98.12 117 VAL A CA 1
ATOM 867 C C . VAL A 1 117 ? -0.890 -6.696 2.238 1.00 98.12 117 VAL A C 1
ATOM 869 O O . VAL A 1 117 ? -1.749 -6.817 1.368 1.00 98.12 117 VAL A O 1
ATOM 872 N N . ALA A 1 118 ? 0.405 -6.812 1.967 1.00 94.88 118 ALA A N 1
ATOM 873 C CA . ALA A 1 118 ? 0.921 -6.877 0.611 1.00 94.88 118 ALA A CA 1
ATOM 874 C C . ALA A 1 118 ? 0.892 -8.274 -0.028 1.00 94.88 118 ALA A C 1
ATOM 876 O O . ALA A 1 118 ? 1.462 -8.423 -1.091 1.00 94.88 118 ALA A O 1
ATOM 877 N N . GLU A 1 119 ? 0.286 -9.294 0.591 1.00 90.31 119 GLU A N 1
ATOM 878 C CA . GLU A 1 119 ? -0.021 -10.638 0.036 1.00 90.31 119 GLU A CA 1
ATOM 879 C C . GLU A 1 119 ? 0.950 -11.223 -1.027 1.00 90.31 119 GLU A C 1
ATOM 881 O O . GLU A 1 119 ? 0.537 -11.831 -2.011 1.00 90.31 119 GLU A O 1
ATOM 886 N N . GLY A 1 120 ? 2.266 -11.055 -0.871 1.00 92.75 120 GLY A N 1
ATOM 887 C CA . GLY A 1 120 ? 3.253 -11.524 -1.860 1.00 92.75 120 GLY A CA 1
ATOM 888 C C . GLY A 1 120 ? 3.306 -10.726 -3.175 1.00 92.75 120 GLY A C 1
ATOM 889 O O . GLY A 1 120 ? 3.973 -11.152 -4.113 1.00 92.75 120 GLY A O 1
ATOM 890 N N . ALA A 1 121 ? 2.630 -9.583 -3.253 1.00 97.94 121 ALA A N 1
ATOM 891 C CA . ALA A 1 121 ? 2.828 -8.565 -4.272 1.00 97.94 121 ALA A CA 1
ATOM 892 C C . ALA A 1 121 ? 4.214 -7.909 -4.162 1.00 97.94 121 ALA A C 1
ATOM 894 O O . ALA A 1 121 ? 4.894 -7.978 -3.130 1.00 97.94 121 ALA A O 1
ATOM 895 N N . ILE A 1 122 ? 4.618 -7.249 -5.243 1.00 98.31 122 ILE A N 1
ATOM 896 C CA . ILE A 1 122 ? 5.895 -6.549 -5.356 1.00 98.31 122 ILE A CA 1
ATOM 897 C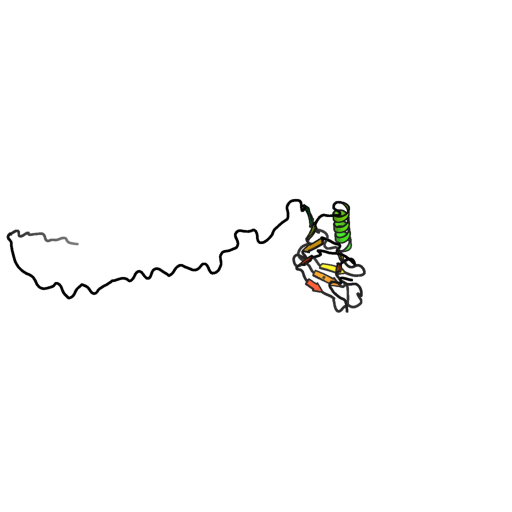 C . ILE A 1 122 ? 5.613 -5.061 -5.540 1.00 98.31 122 ILE A C 1
ATOM 899 O O . ILE A 1 122 ? 4.955 -4.680 -6.502 1.00 98.31 122 ILE A O 1
ATOM 903 N N . PHE A 1 123 ? 6.142 -4.211 -4.665 1.00 98.19 123 PHE A N 1
ATOM 904 C CA . PHE A 1 123 ? 6.327 -2.797 -4.988 1.00 98.19 123 PHE A CA 1
ATOM 905 C C . PHE A 1 123 ? 7.670 -2.627 -5.665 1.00 98.19 123 PHE A C 1
ATOM 907 O O . PHE A 1 123 ? 8.683 -3.088 -5.140 1.00 98.19 123 PHE A O 1
ATOM 914 N N . GLN A 1 124 ? 7.680 -1.953 -6.807 1.00 98.38 124 GLN A N 1
ATOM 915 C CA . GLN A 1 124 ? 8.876 -1.842 -7.621 1.00 98.38 124 GLN A CA 1
ATOM 916 C C . GLN A 1 124 ? 9.055 -0.422 -8.147 1.00 98.38 124 GLN A C 1
ATOM 918 O O . GLN A 1 124 ? 8.133 0.128 -8.740 1.00 98.38 124 GLN A O 1
ATOM 923 N N . ALA A 1 125 ? 10.232 0.175 -7.982 1.00 98.56 125 ALA A N 1
ATOM 924 C CA . ALA A 1 125 ? 10.545 1.417 -8.686 1.00 98.56 125 ALA A CA 1
ATOM 925 C C . ALA A 1 125 ? 10.627 1.156 -10.197 1.00 98.56 125 ALA A C 1
ATOM 927 O O . ALA A 1 125 ? 11.148 0.132 -10.626 1.00 98.56 125 ALA A O 1
ATOM 928 N N . ALA A 1 126 ? 10.156 2.080 -11.029 1.00 98.25 126 ALA A N 1
ATOM 929 C CA . ALA A 1 126 ? 10.143 1.881 -12.478 1.00 98.25 126 ALA A CA 1
ATOM 930 C C . ALA A 1 126 ? 11.551 1.726 -13.086 1.00 98.25 126 ALA A C 1
ATOM 932 O O . ALA A 1 126 ? 11.699 1.115 -14.142 1.00 98.25 126 ALA A O 1
ATOM 933 N N . ASN A 1 127 ? 12.574 2.318 -12.460 1.00 98.25 127 ASN A N 1
ATOM 934 C CA . ASN A 1 127 ? 13.987 2.227 -12.839 1.00 98.25 127 ASN A CA 1
ATOM 935 C C . ASN A 1 127 ? 14.884 2.840 -11.741 1.00 98.25 127 ASN A C 1
ATOM 937 O O . ASN A 1 127 ? 14.401 3.351 -10.733 1.00 98.25 127 ASN A O 1
ATOM 941 N N . SER A 1 128 ? 16.199 2.861 -11.964 1.00 98.19 128 SER A N 1
ATOM 942 C CA . SER A 1 128 ? 17.183 3.393 -11.013 1.00 98.19 128 SER A CA 1
ATOM 943 C C . SER A 1 128 ? 17.170 4.916 -10.829 1.00 98.19 128 SER A C 1
ATOM 945 O O . SER A 1 128 ? 17.837 5.423 -9.930 1.00 98.19 128 SER A O 1
ATOM 947 N N . SER A 1 129 ? 16.442 5.661 -11.668 1.00 97.94 129 SER A N 1
ATOM 948 C CA . SER A 1 129 ? 16.350 7.127 -11.584 1.00 97.94 129 SER A CA 1
ATOM 949 C C . SER A 1 129 ? 15.204 7.609 -10.692 1.00 97.94 129 SER A C 1
ATOM 951 O O . SER A 1 129 ? 15.060 8.816 -10.504 1.00 97.94 129 SER A O 1
ATOM 953 N N . ILE A 1 130 ? 14.381 6.701 -10.156 1.00 98.38 130 ILE A N 1
ATOM 954 C CA . ILE A 1 130 ? 13.285 7.066 -9.256 1.00 98.38 130 ILE A CA 1
ATOM 955 C C . ILE A 1 130 ? 13.839 7.669 -7.964 1.00 98.38 130 ILE A C 1
ATOM 957 O O . ILE A 1 130 ? 14.797 7.163 -7.384 1.00 98.38 130 ILE A O 1
ATOM 961 N N . THR A 1 131 ? 13.227 8.764 -7.516 1.00 97.88 131 THR A N 1
ATOM 962 C CA . THR A 1 131 ? 13.630 9.499 -6.304 1.00 97.88 131 THR A CA 1
ATOM 963 C C . THR A 1 131 ? 12.569 9.487 -5.208 1.00 97.88 131 THR A C 1
ATOM 965 O O . THR A 1 131 ? 12.868 9.841 -4.069 1.00 97.88 131 THR A O 1
ATOM 968 N N . VAL A 1 132 ? 11.340 9.075 -5.529 1.00 98.00 132 VAL A N 1
ATOM 969 C CA . VAL A 1 132 ? 10.256 8.926 -4.554 1.00 98.00 132 VAL A CA 1
ATOM 970 C C . VAL A 1 132 ? 10.329 7.555 -3.875 1.00 98.00 132 VAL A C 1
ATOM 972 O O . VAL A 1 132 ? 10.762 6.585 -4.503 1.00 98.00 132 VAL A O 1
ATOM 975 N N . PRO A 1 133 ? 9.913 7.437 -2.604 1.00 98.31 133 PRO A N 1
ATOM 976 C CA . PRO A 1 133 ? 9.825 6.143 -1.938 1.00 98.31 133 PRO A CA 1
ATOM 977 C C . PRO A 1 133 ? 8.746 5.269 -2.593 1.00 98.31 133 PRO A C 1
ATOM 979 O O . PRO A 1 133 ? 7.903 5.759 -3.346 1.00 98.31 133 PRO A O 1
ATOM 982 N N . LEU A 1 134 ? 8.725 3.971 -2.295 1.00 98.44 134 LEU A N 1
ATOM 983 C CA . LEU A 1 134 ? 7.667 3.099 -2.818 1.00 98.44 134 LEU A CA 1
ATOM 984 C C . LEU A 1 134 ? 6.355 3.312 -2.053 1.00 98.44 134 LEU A C 1
ATOM 986 O O . LEU A 1 134 ? 5.283 3.435 -2.647 1.00 98.44 134 LEU A O 1
ATOM 990 N N . ILE A 1 135 ? 6.471 3.422 -0.729 1.00 98.56 135 ILE A N 1
ATOM 991 C CA . ILE A 1 135 ? 5.392 3.774 0.189 1.00 98.56 135 ILE A CA 1
ATOM 992 C C . ILE A 1 135 ? 5.809 5.001 1.001 1.00 98.56 135 ILE A C 1
ATOM 994 O O . ILE A 1 135 ? 6.906 5.048 1.559 1.00 98.56 135 ILE A O 1
ATOM 998 N N . THR A 1 136 ? 4.902 5.965 1.115 1.00 98.56 136 THR A N 1
ATOM 999 C CA . THR A 1 136 ? 5.006 7.088 2.050 1.00 98.56 136 THR A CA 1
ATOM 1000 C C . THR A 1 136 ? 3.980 6.911 3.161 1.00 98.56 136 THR A C 1
ATOM 1002 O O . THR A 1 136 ? 2.800 6.719 2.897 1.00 98.56 136 THR A O 1
ATOM 1005 N N . ILE A 1 137 ? 4.404 7.009 4.414 1.00 98.44 137 ILE A N 1
ATOM 1006 C CA . ILE A 1 137 ? 3.499 7.212 5.545 1.00 98.44 137 ILE A CA 1
ATOM 1007 C C . ILE A 1 137 ? 3.328 8.724 5.700 1.00 98.44 137 ILE A C 1
ATOM 1009 O O . ILE A 1 137 ? 4.316 9.450 5.760 1.00 98.44 137 ILE A O 1
ATOM 1013 N N . ALA A 1 138 ? 2.096 9.229 5.707 1.00 97.94 138 ALA A N 1
ATOM 1014 C CA . ALA A 1 138 ? 1.848 10.663 5.810 1.00 9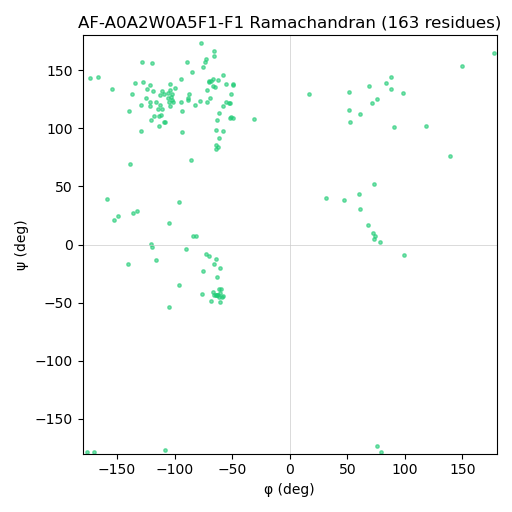7.94 138 ALA A CA 1
ATOM 1015 C C . ALA A 1 138 ? 2.376 11.217 7.148 1.00 97.94 138 ALA A C 1
ATOM 1017 O O . ALA A 1 138 ? 2.248 10.563 8.186 1.00 97.94 138 ALA A O 1
ATOM 1018 N N . SER A 1 139 ? 2.951 12.425 7.132 1.00 96.94 139 SER A N 1
ATOM 1019 C CA . SER A 1 139 ? 3.513 13.065 8.334 1.00 96.94 139 SER A CA 1
ATOM 1020 C C . SER A 1 139 ? 2.481 13.155 9.459 1.00 96.94 139 SER A C 1
ATOM 1022 O O . SER A 1 139 ? 1.306 13.445 9.221 1.00 96.94 139 SER A O 1
ATOM 1024 N N . GLY A 1 140 ? 2.926 12.863 10.682 1.00 95.81 140 GLY A N 1
ATOM 1025 C CA . GLY A 1 140 ? 2.073 12.823 11.867 1.00 95.81 140 GLY A CA 1
ATOM 1026 C C . GLY A 1 140 ? 1.129 11.619 11.943 1.00 95.81 140 GLY A C 1
ATOM 1027 O O . GLY A 1 140 ? 0.316 11.563 12.864 1.00 95.81 140 GLY A O 1
ATOM 1028 N N . SER A 1 141 ? 1.206 10.659 11.012 1.00 96.81 141 SER A N 1
ATOM 1029 C CA . SER A 1 141 ? 0.341 9.478 11.069 1.00 96.81 141 SER A CA 1
ATOM 1030 C C . SER A 1 141 ? 0.705 8.554 12.224 1.00 96.81 141 SER A C 1
ATOM 1032 O O . SER A 1 141 ? 1.878 8.284 12.482 1.00 96.81 141 SER A O 1
ATOM 1034 N N . THR A 1 142 ? -0.313 8.001 12.877 1.00 95.88 142 THR A N 1
ATOM 1035 C CA . THR A 1 142 ? -0.159 7.007 13.944 1.00 95.88 142 THR A CA 1
ATOM 1036 C C . THR A 1 142 ? -0.847 5.699 13.569 1.00 95.88 142 THR A C 1
ATOM 1038 O O . THR A 1 142 ? -1.772 5.670 12.758 1.00 95.88 142 THR A O 1
ATOM 1041 N N . ASN A 1 143 ? -0.405 4.592 14.174 1.00 95.69 143 ASN A N 1
ATOM 1042 C CA . ASN A 1 143 ? -1.057 3.284 14.025 1.00 95.69 143 ASN A CA 1
ATOM 1043 C C . ASN A 1 143 ? -1.093 2.784 12.569 1.00 95.69 143 ASN A C 1
ATOM 1045 O O . ASN A 1 143 ? -2.114 2.284 12.1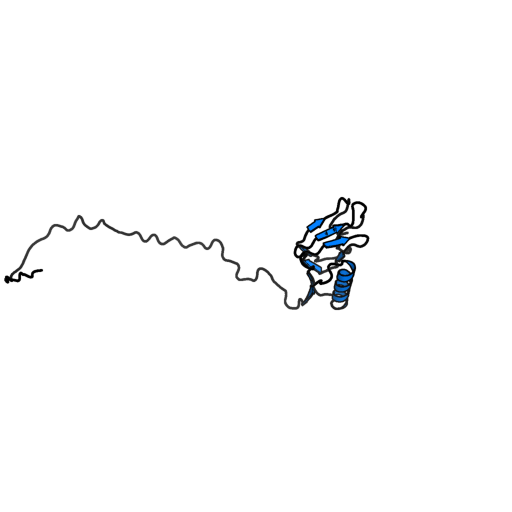02 1.00 95.69 143 ASN A O 1
ATOM 1049 N N . VAL A 1 144 ? 0.029 2.932 11.860 1.00 97.94 144 VAL A N 1
ATOM 1050 C CA . VAL A 1 144 ? 0.204 2.437 10.489 1.00 97.94 144 VAL A CA 1
ATOM 1051 C C . VAL A 1 144 ? 0.978 1.127 10.514 1.00 97.94 144 VAL A C 1
ATOM 1053 O O . VAL A 1 144 ? 1.987 1.014 11.212 1.00 97.94 144 VAL A O 1
ATOM 1056 N N . SER A 1 145 ? 0.519 0.141 9.749 1.00 97.94 145 SER A N 1
ATOM 1057 C CA . SER A 1 145 ? 1.195 -1.148 9.601 1.00 97.94 145 SER A CA 1
ATOM 1058 C C . SER A 1 145 ? 1.406 -1.473 8.130 1.00 97.94 145 SER A C 1
ATOM 1060 O O . SER A 1 145 ? 0.526 -1.245 7.304 1.00 97.94 145 SER A O 1
ATOM 1062 N N . VAL A 1 146 ? 2.571 -2.028 7.805 1.00 97.69 146 VAL A N 1
ATOM 1063 C CA . VAL A 1 146 ? 2.887 -2.558 6.477 1.00 97.69 146 VAL A CA 1
ATOM 1064 C C . VAL A 1 146 ? 3.432 -3.965 6.666 1.00 97.69 146 VAL A C 1
ATOM 1066 O O . VAL A 1 146 ? 4.436 -4.155 7.351 1.00 97.69 146 VAL A O 1
ATOM 1069 N N . ALA A 1 147 ? 2.765 -4.953 6.077 1.00 96.69 147 ALA A N 1
ATOM 1070 C CA . ALA A 1 147 ? 3.097 -6.357 6.258 1.00 96.69 147 ALA A CA 1
ATOM 1071 C C . ALA A 1 147 ? 3.126 -7.122 4.931 1.00 96.69 147 ALA A C 1
ATOM 1073 O O . ALA A 1 147 ? 2.244 -6.981 4.086 1.00 96.69 147 ALA A O 1
ATOM 1074 N N . GLY A 1 148 ? 4.116 -8.007 4.797 1.00 94.31 148 GLY A N 1
ATOM 1075 C CA . GLY A 1 148 ? 4.289 -8.878 3.636 1.00 94.31 148 GLY A CA 1
ATOM 1076 C C . GLY A 1 148 ? 4.844 -8.171 2.395 1.00 94.31 148 GLY A C 1
ATOM 1077 O O . GLY A 1 148 ? 5.222 -7.003 2.436 1.00 94.31 148 GLY A O 1
ATOM 1078 N N . GLY A 1 149 ? 4.876 -8.912 1.285 1.00 95.69 149 GLY A N 1
ATOM 1079 C CA . GLY A 1 149 ? 5.314 -8.417 -0.022 1.00 95.69 149 GLY A CA 1
ATOM 1080 C C . GLY A 1 149 ? 6.833 -8.338 -0.201 1.00 95.69 149 GLY A C 1
ATOM 1081 O O . GLY A 1 149 ? 7.610 -8.721 0.672 1.00 95.69 149 GLY A O 1
ATOM 1082 N N . THR A 1 150 ? 7.246 -7.868 -1.378 1.00 97.81 150 THR A N 1
ATOM 1083 C CA . THR A 1 150 ? 8.642 -7.549 -1.717 1.00 97.81 150 THR A CA 1
ATOM 1084 C C . THR A 1 150 ? 8.744 -6.084 -2.121 1.00 97.81 150 THR A C 1
ATOM 1086 O O . THR A 1 150 ? 7.910 -5.591 -2.876 1.00 97.81 150 THR A O 1
ATOM 1089 N N . PHE A 1 151 ? 9.776 -5.396 -1.640 1.00 97.81 151 PHE A N 1
ATOM 1090 C CA . PHE A 1 151 ? 10.053 -4.000 -1.966 1.00 97.81 151 PHE A CA 1
ATOM 1091 C C . PHE A 1 151 ? 11.350 -3.922 -2.760 1.00 97.81 151 PHE A C 1
ATOM 1093 O O . PHE A 1 151 ? 12.426 -4.190 -2.227 1.00 97.81 151 PHE A O 1
ATOM 1100 N N . ASP A 1 152 ? 11.237 -3.584 -4.036 1.00 98.00 152 ASP A N 1
ATOM 1101 C CA . ASP A 1 152 ? 12.333 -3.603 -4.990 1.00 98.00 152 ASP A CA 1
ATOM 1102 C C . ASP A 1 152 ? 12.606 -2.195 -5.526 1.00 98.00 152 ASP A C 1
ATOM 1104 O O . ASP A 1 152 ? 11.825 -1.609 -6.274 1.00 98.00 152 ASP A O 1
ATOM 1108 N N . GLY A 1 153 ? 13.750 -1.634 -5.144 1.00 97.81 153 GLY A N 1
ATOM 1109 C CA . GLY A 1 153 ? 14.163 -0.314 -5.605 1.00 97.81 153 GLY A CA 1
ATOM 1110 C C . GLY A 1 153 ? 14.617 -0.274 -7.065 1.00 97.81 153 GLY A C 1
ATOM 1111 O O . GLY A 1 153 ? 14.880 0.815 -7.549 1.00 97.81 153 GLY A O 1
ATOM 1112 N N . GLN A 1 154 ? 14.776 -1.404 -7.770 1.00 97.94 154 GLN A N 1
ATOM 1113 C CA . GLN A 1 154 ? 15.302 -1.442 -9.150 1.00 97.94 154 GLN A CA 1
ATOM 1114 C C . GLN A 1 154 ? 16.581 -0.601 -9.344 1.00 97.94 154 GLN A C 1
ATOM 1116 O O . GLN A 1 154 ? 16.783 0.077 -10.352 1.00 97.94 154 GLN A O 1
ATOM 1121 N N . GLY A 1 155 ? 17.459 -0.627 -8.337 1.00 97.50 155 GLY A N 1
ATOM 1122 C CA . GLY A 1 155 ? 18.709 0.138 -8.311 1.00 97.50 155 GLY A CA 1
ATOM 1123 C C . GLY A 1 155 ? 18.564 1.623 -7.959 1.00 97.50 155 GLY A C 1
ATOM 1124 O O . GLY A 1 155 ? 19.571 2.327 -7.945 1.00 97.50 155 GLY A O 1
ATOM 1125 N N . ALA A 1 156 ? 17.357 2.109 -7.667 1.00 98.12 156 ALA A N 1
ATOM 1126 C CA . ALA A 1 156 ? 17.128 3.460 -7.176 1.00 98.12 156 ALA A CA 1
ATOM 1127 C C . ALA A 1 156 ? 17.644 3.620 -5.741 1.00 98.12 156 ALA A C 1
ATOM 1129 O O . ALA A 1 156 ? 17.463 2.747 -4.889 1.00 98.12 156 ALA A O 1
ATOM 1130 N N . ASN A 1 157 ? 18.265 4.767 -5.461 1.00 97.75 157 ASN A N 1
ATOM 1131 C CA . ASN A 1 157 ? 18.725 5.125 -4.121 1.00 97.75 157 ASN A CA 1
ATOM 1132 C C . ASN A 1 157 ? 17.587 5.787 -3.328 1.00 97.75 157 ASN A C 1
ATOM 1134 O O . ASN A 1 157 ? 17.577 7.003 -3.138 1.00 97.75 157 ASN A O 1
ATOM 1138 N N . ILE A 1 158 ? 16.608 4.981 -2.917 1.00 97.62 158 ILE A N 1
ATOM 1139 C CA . ILE A 1 158 ? 15.398 5.431 -2.220 1.00 97.62 158 ILE A CA 1
ATOM 1140 C C . ILE A 1 158 ? 15.170 4.636 -0.937 1.00 97.62 158 ILE A C 1
ATOM 1142 O O . ILE A 1 158 ? 15.593 3.488 -0.797 1.00 97.62 158 ILE A O 1
ATOM 1146 N N . GLN A 1 159 ? 14.432 5.231 -0.005 1.00 97.25 159 GLN A N 1
ATOM 1147 C CA . GLN A 1 159 ? 13.825 4.478 1.086 1.00 97.25 159 GLN A CA 1
ATOM 1148 C C . GLN A 1 159 ? 12.586 3.770 0.538 1.00 97.25 159 GLN A C 1
ATOM 1150 O O . GLN A 1 159 ? 11.695 4.419 0.001 1.00 97.25 159 GLN A O 1
ATOM 1155 N N . ALA A 1 160 ? 12.514 2.444 0.659 1.00 97.00 160 ALA A N 1
ATOM 1156 C CA . ALA A 1 160 ? 11.339 1.703 0.199 1.00 97.00 160 ALA A CA 1
ATOM 1157 C C . ALA A 1 160 ? 10.059 2.179 0.907 1.00 97.00 160 ALA A C 1
ATOM 1159 O O . ALA A 1 160 ? 9.045 2.425 0.262 1.00 97.00 160 ALA A O 1
ATOM 1160 N N . ILE A 1 161 ? 10.142 2.353 2.226 1.00 97.75 161 ILE A N 1
ATOM 1161 C CA . ILE A 1 161 ? 9.083 2.915 3.061 1.00 97.75 161 ILE A CA 1
ATOM 1162 C C . ILE A 1 161 ? 9.662 4.150 3.746 1.00 97.75 161 ILE A C 1
ATOM 1164 O O . ILE A 1 161 ? 10.675 4.053 4.442 1.00 97.75 161 ILE A O 1
ATOM 1168 N N . TYR A 1 162 ? 9.031 5.301 3.540 1.00 97.88 162 TYR A N 1
ATOM 1169 C CA . TYR A 1 162 ? 9.417 6.562 4.162 1.00 97.88 162 TYR A CA 1
ATOM 1170 C C . TYR A 1 162 ? 8.342 7.029 5.140 1.00 97.88 162 TYR A C 1
ATOM 1172 O O . TYR A 1 162 ? 7.173 7.118 4.777 1.00 97.88 162 TYR A O 1
ATOM 1180 N N . ALA A 1 163 ? 8.745 7.341 6.370 1.00 96.00 163 ALA A N 1
ATOM 1181 C CA . ALA A 1 163 ? 7.874 7.865 7.415 1.00 96.00 163 ALA A CA 1
ATOM 1182 C C . ALA A 1 163 ? 8.518 9.127 8.015 1.00 96.00 163 ALA A C 1
ATOM 1184 O O . ALA A 1 163 ? 9.428 9.007 8.841 1.00 96.00 163 ALA A O 1
ATOM 1185 N N . PRO A 1 164 ? 8.122 10.332 7.571 1.00 91.12 164 PRO A N 1
ATOM 1186 C CA . PRO A 1 164 ? 8.571 11.570 8.180 1.00 91.12 164 PRO A CA 1
ATOM 1187 C C . PRO A 1 164 ? 7.975 11.714 9.585 1.00 91.12 164 PRO A C 1
ATOM 1189 O O . PRO A 1 164 ? 6.811 11.377 9.813 1.00 91.12 164 PRO A O 1
ATOM 1192 N N . SER A 1 165 ? 8.797 12.223 10.504 1.00 82.50 165 SER A N 1
ATOM 1193 C CA . SER A 1 165 ? 8.397 12.600 11.866 1.00 82.50 165 SER A CA 1
ATOM 1194 C C . SER A 1 165 ? 7.330 13.686 11.877 1.00 82.50 165 SER A C 1
ATOM 1196 O O . SER A 1 165 ? 7.432 14.590 11.013 1.00 82.50 165 SER A O 1
#

Secondary structure (DSSP, 8-state):
-------------------------SSSS-S-------------S-PPPSS-SS---TTPPEEEEE--S--HHHHHHHHHHHHHH-TTSEEEEE--TT-EEEESS--EEE-TTEEEE-TT-EEEESSTT--S-SEEEPTT--S-EEESSEEE-TT----SEE---

Nearest PDB structures (foldseek):
  7yo4-assembly1_E  TM=5.220E-01  e=2.207E+00  Homo sapiens
  8vaz-assembly1_D  TM=5.262E-01  e=3.087E+00  Homo sapiens
  7ebf-assembly1_A  TM=6.714E-01  e=8.943E+00  Candida albicans
  8v60-assembly1_D  TM=4.639E-01  e=3.862E+00  Homo sapiens

pLDDT: mean 80.97, std 22.97, range [36.47, 98.69]